Protein AF-A0A921I421-F1 (afdb_monomer_lite)

Foldseek 3Di:
DDPPPLDDDKDKDKDKDKDWDADPPFWGTKIKIKIKIWMAFDFPQDADPVPRGTDRPAHTKMKIKIKIWTFGDPPWTKIWMKIWIDMDGDPPGDDDPVRHTDIDIDIDIDD

Sequence (111 aa):
MYGHEAFKDVHAVNSFINYDLPLKKVFNKISFLARYDMMTDHSDGKMDETTKTLIINDYARHRVTGGITLSLSKAFIADLRLNFEKYFYKNSGVPKESERDKIVIEFMTRF

Organism: NCBI:txid371601

Radius of gyration: 19.78 Å; chains: 1; bounding box: 38×24×58 Å

Structure (mmCIF, N/CA/C/O backbone):
data_AF-A0A921I421-F1
#
_entry.id   AF-A0A921I421-F1
#
loop_
_atom_site.group_PDB
_atom_site.id
_atom_site.type_symbol
_atom_site.label_atom_id
_atom_site.label_alt_id
_atom_site.label_comp_id
_atom_site.label_asym_id
_atom_site.label_entity_id
_atom_site.label_seq_id
_atom_site.pdbx_PDB_ins_code
_atom_site.Cartn_x
_atom_site.Cartn_y
_atom_site.Cartn_z
_atom_site.occupancy
_atom_site.B_iso_or_equiv
_atom_site.auth_seq_id
_atom_site.auth_comp_id
_atom_site.auth_asym_id
_atom_site.auth_atom_id
_atom_site.pdbx_PDB_model_num
ATOM 1 N N . MET A 1 1 ? -2.130 2.603 -24.394 1.00 60.66 1 MET A N 1
ATOM 2 C CA . MET A 1 1 ? -1.387 1.932 -25.469 1.00 60.66 1 MET A CA 1
ATOM 3 C C . MET A 1 1 ? -0.611 2.979 -26.238 1.00 60.66 1 MET A C 1
ATOM 5 O O . MET A 1 1 ? -1.207 3.964 -26.667 1.00 60.66 1 MET A O 1
ATOM 9 N N . TYR A 1 2 ? 0.711 2.834 -26.319 1.00 69.38 2 TYR A N 1
ATOM 10 C CA . TYR A 1 2 ? 1.541 3.764 -27.086 1.00 69.38 2 TYR A CA 1
ATOM 11 C C . TYR A 1 2 ? 1.321 3.521 -28.575 1.00 69.38 2 TYR A C 1
ATOM 13 O O . TYR A 1 2 ? 1.189 2.378 -29.014 1.00 69.38 2 TYR A O 1
ATOM 21 N N . GLY A 1 3 ? 1.267 4.598 -29.358 1.00 67.38 3 GLY A N 1
ATOM 22 C CA . GLY A 1 3 ? 1.186 4.479 -30.811 1.00 67.38 3 GLY A CA 1
ATOM 23 C C . GLY A 1 3 ? 2.402 3.730 -31.359 1.00 67.38 3 GLY A C 1
ATOM 24 O O . GLY A 1 3 ? 3.514 3.928 -30.873 1.00 67.38 3 GLY A O 1
ATOM 25 N N . HIS A 1 4 ? 2.187 2.895 -32.377 1.00 77.62 4 HIS A N 1
ATOM 26 C CA . HIS A 1 4 ? 3.246 2.164 -33.089 1.00 77.62 4 HIS A CA 1
ATOM 27 C C . HIS A 1 4 ? 4.116 1.252 -32.202 1.00 77.62 4 HIS A C 1
ATOM 29 O O . HIS A 1 4 ? 5.301 1.102 -32.478 1.00 77.62 4 HIS A O 1
ATOM 35 N N . GLU A 1 5 ? 3.559 0.681 -31.125 1.00 72.81 5 GLU A N 1
ATOM 36 C CA . GLU A 1 5 ? 4.299 -0.183 -30.181 1.00 72.81 5 GLU A CA 1
ATOM 37 C C . GLU A 1 5 ? 5.541 0.493 -29.566 1.00 72.81 5 GLU A C 1
ATOM 39 O O . GLU A 1 5 ? 6.477 -0.172 -29.125 1.00 72.81 5 GLU A O 1
ATOM 44 N N . ALA A 1 6 ? 5.549 1.831 -29.498 1.00 74.62 6 ALA A N 1
ATOM 45 C CA . ALA A 1 6 ? 6.707 2.604 -29.048 1.00 74.62 6 ALA A CA 1
ATOM 46 C C . ALA A 1 6 ? 7.135 2.308 -27.596 1.00 74.62 6 ALA A C 1
ATOM 48 O O . ALA A 1 6 ? 8.253 2.639 -27.204 1.00 74.62 6 ALA A O 1
ATOM 49 N N . PHE A 1 7 ? 6.256 1.698 -26.795 1.00 83.00 7 PHE A N 1
ATOM 50 C CA . PHE A 1 7 ? 6.557 1.186 -25.462 1.00 83.00 7 PHE A CA 1
ATOM 51 C C . PHE A 1 7 ? 5.545 0.095 -25.081 1.00 83.00 7 PHE A C 1
ATOM 53 O O . PHE A 1 7 ? 4.409 0.097 -25.563 1.00 83.00 7 PHE A O 1
ATOM 60 N N . LYS A 1 8 ? 5.959 -0.847 -24.224 1.00 83.62 8 LYS A N 1
ATOM 61 C CA . LYS A 1 8 ? 5.103 -1.960 -23.786 1.00 83.62 8 LYS A CA 1
ATOM 62 C C . LYS A 1 8 ? 3.915 -1.451 -22.974 1.00 83.62 8 LYS A C 1
ATOM 64 O O . LYS A 1 8 ? 4.047 -0.517 -22.187 1.00 83.62 8 LYS A O 1
ATOM 69 N N . ASP A 1 9 ? 2.765 -2.094 -23.136 1.00 84.75 9 ASP A N 1
ATOM 70 C CA . ASP A 1 9 ? 1.590 -1.751 -22.345 1.00 84.75 9 ASP A CA 1
ATOM 71 C C . ASP A 1 9 ? 1.819 -1.998 -20.852 1.00 84.75 9 ASP A C 1
ATOM 73 O O . ASP A 1 9 ? 2.495 -2.945 -20.437 1.00 84.75 9 ASP A O 1
ATOM 77 N N . VAL A 1 10 ? 1.234 -1.116 -20.043 1.00 86.50 10 VAL A N 1
ATOM 78 C CA . VAL A 1 10 ? 1.302 -1.216 -18.590 1.00 86.50 10 VAL A CA 1
ATOM 79 C C . VAL A 1 10 ? 0.161 -2.073 -18.084 1.00 86.50 10 VAL A C 1
ATOM 81 O O . VAL A 1 10 ? -1.010 -1.794 -18.344 1.00 86.50 10 VAL A O 1
ATOM 84 N N . HIS A 1 11 ? 0.508 -3.076 -17.290 1.00 89.12 11 HIS A N 1
ATOM 85 C CA . HIS A 1 11 ? -0.445 -3.850 -16.519 1.00 89.12 11 HIS A CA 1
ATOM 86 C C . HIS A 1 11 ? -0.335 -3.452 -15.055 1.00 89.12 11 HIS A C 1
ATOM 88 O O . HIS A 1 11 ? 0.761 -3.397 -14.495 1.00 89.12 11 HIS A O 1
ATOM 94 N N . ALA A 1 12 ? -1.482 -3.184 -14.440 1.00 91.94 12 ALA A N 1
ATOM 95 C CA . ALA A 1 12 ? -1.571 -2.854 -13.032 1.00 91.94 12 ALA A CA 1
ATOM 96 C C . ALA A 1 12 ? -2.657 -3.690 -12.361 1.00 91.94 12 ALA A C 1
ATOM 98 O O . ALA A 1 12 ? -3.707 -3.960 -12.945 1.00 91.94 12 ALA A O 1
ATOM 99 N N . VAL A 1 13 ? -2.399 -4.079 -11.118 1.00 94.00 13 VAL A N 1
ATOM 100 C CA . VAL A 1 13 ? -3.350 -4.789 -10.264 1.00 94.00 13 VAL A CA 1
ATOM 101 C C . VAL A 1 13 ? -3.440 -4.050 -8.941 1.00 94.00 13 VAL A C 1
ATOM 103 O O . VAL A 1 13 ? -2.424 -3.667 -8.363 1.00 94.00 13 VAL A O 1
ATOM 106 N N . ASN A 1 14 ? -4.660 -3.867 -8.446 1.00 95.38 14 ASN A N 1
ATOM 107 C CA . ASN A 1 14 ? -4.919 -3.386 -7.099 1.00 95.38 14 ASN A CA 1
ATOM 108 C C . ASN A 1 14 ? -5.957 -4.292 -6.441 1.00 95.38 14 ASN A C 1
ATOM 110 O O . ASN A 1 14 ? -7.083 -4.399 -6.921 1.00 95.38 14 ASN A O 1
ATOM 114 N N . SER A 1 15 ? -5.564 -4.926 -5.344 1.00 95.38 15 SER A N 1
ATOM 115 C CA . SER A 1 15 ? -6.416 -5.818 -4.566 1.00 95.38 15 SER A CA 1
ATOM 116 C C . SER A 1 15 ? -6.395 -5.378 -3.112 1.00 95.38 15 SER A C 1
ATOM 118 O O . SER A 1 15 ? -5.334 -5.071 -2.565 1.00 95.38 15 SER A O 1
ATOM 120 N N . PHE A 1 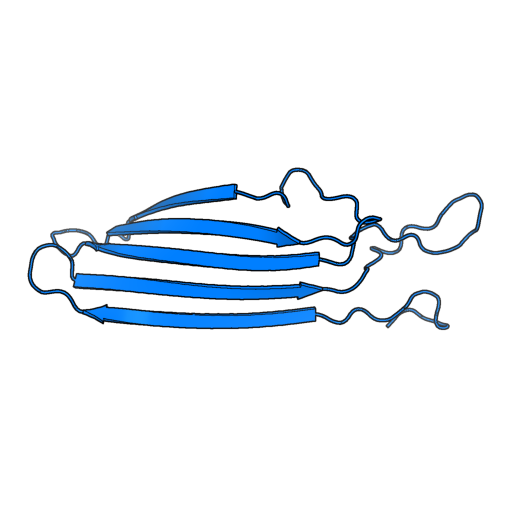16 ? -7.557 -5.361 -2.466 1.00 95.94 16 PHE A N 1
ATOM 121 C CA . PHE A 1 16 ? -7.669 -4.986 -1.062 1.00 95.94 16 PHE A CA 1
ATOM 122 C C . PHE A 1 16 ? -8.633 -5.912 -0.325 1.00 95.94 16 PHE A C 1
ATOM 124 O O . PHE A 1 16 ? -9.632 -6.366 -0.879 1.00 95.94 16 PHE A O 1
ATOM 131 N N . ILE A 1 17 ? -8.318 -6.176 0.937 1.00 96.56 17 ILE A N 1
ATOM 132 C CA . ILE A 1 17 ? -9.147 -6.923 1.873 1.00 96.56 17 ILE A CA 1
ATOM 133 C C . ILE A 1 17 ? -9.175 -6.135 3.178 1.00 96.56 17 ILE A C 1
ATOM 135 O O . ILE A 1 17 ? -8.152 -5.619 3.639 1.00 96.56 17 ILE A O 1
ATOM 139 N N . ASN A 1 18 ? -10.360 -6.041 3.770 1.00 96.50 18 ASN A N 1
ATOM 140 C CA . ASN A 1 18 ? -10.557 -5.448 5.080 1.00 96.50 18 ASN A CA 1
ATOM 141 C C . ASN A 1 18 ? -11.423 -6.378 5.930 1.00 96.50 18 ASN A C 1
ATOM 143 O O . ASN A 1 18 ? -12.427 -6.901 5.445 1.00 96.50 18 ASN A O 1
ATOM 147 N N . TYR A 1 19 ? -11.024 -6.582 7.180 1.00 96.06 19 TYR A N 1
ATOM 148 C CA . TYR A 1 19 ? -11.782 -7.349 8.153 1.00 96.06 19 TYR A CA 1
ATOM 149 C C . TYR A 1 19 ? -12.034 -6.518 9.410 1.00 96.06 19 TYR A C 1
ATOM 151 O O . TYR A 1 19 ? -11.094 -6.126 10.103 1.00 96.06 19 TYR A O 1
ATOM 159 N N . ASP A 1 20 ? -13.310 -6.287 9.715 1.00 94.75 20 ASP A N 1
ATOM 160 C CA . ASP A 1 20 ? -13.755 -5.549 10.893 1.00 94.75 20 ASP A CA 1
ATOM 161 C C . ASP A 1 20 ? -14.077 -6.511 12.044 1.00 94.75 20 ASP A C 1
ATOM 163 O O . ASP A 1 20 ? -15.003 -7.318 11.967 1.00 94.75 20 ASP A O 1
ATOM 167 N N . LEU A 1 21 ? -13.351 -6.374 13.153 1.00 93.69 21 LEU A N 1
ATOM 168 C CA . LEU A 1 21 ? -13.650 -7.039 14.414 1.00 93.69 21 LEU A CA 1
ATOM 169 C C . LEU A 1 21 ? -14.383 -6.059 15.346 1.00 93.69 21 LEU A C 1
ATOM 171 O O . LEU A 1 21 ? -13.758 -5.113 15.842 1.00 93.69 21 LEU A O 1
ATOM 175 N N . PRO A 1 22 ? -15.685 -6.256 15.620 1.00 91.31 22 PRO A N 1
ATOM 176 C CA . PRO A 1 22 ? -16.412 -5.406 16.552 1.00 91.31 22 PRO A CA 1
ATOM 177 C C . PRO A 1 22 ? -15.893 -5.607 17.978 1.00 91.31 22 PRO A C 1
ATOM 179 O O . PRO A 1 22 ? -15.665 -6.732 18.429 1.00 91.31 22 PRO A O 1
ATOM 182 N N . LEU A 1 23 ? -15.742 -4.506 18.709 1.00 86.38 23 LEU A N 1
ATOM 183 C CA . LEU A 1 23 ? -15.327 -4.506 20.106 1.00 86.38 23 LEU A CA 1
ATOM 184 C C . LEU A 1 23 ? -16.456 -4.018 21.014 1.00 86.38 23 LEU A C 1
ATOM 186 O O . LEU A 1 23 ? -17.380 -3.323 20.599 1.00 86.38 23 LEU A O 1
ATOM 190 N N . LYS A 1 24 ? -16.376 -4.399 22.291 1.00 75.94 24 LYS A N 1
ATOM 191 C CA . LYS A 1 24 ? -17.272 -3.911 23.342 1.00 75.94 24 LYS A CA 1
ATOM 192 C C . LYS A 1 24 ? -16.487 -2.928 24.214 1.00 75.94 24 LYS A C 1
ATOM 194 O O . LYS A 1 24 ? -15.402 -3.282 24.672 1.00 75.94 24 LYS A O 1
ATOM 199 N N . LYS A 1 25 ? -17.073 -1.758 24.516 1.00 75.31 25 LYS A N 1
ATOM 200 C CA . LYS A 1 25 ? -16.566 -0.666 25.389 1.00 75.31 25 LYS A CA 1
ATOM 201 C C . LYS A 1 25 ? -15.900 0.511 24.647 1.00 75.31 25 LYS A C 1
ATOM 203 O O . LYS A 1 25 ? -16.583 1.190 23.897 1.00 75.31 25 LYS A O 1
ATOM 208 N N . VAL A 1 26 ? -14.641 0.844 24.960 1.00 72.31 26 VAL A N 1
ATOM 209 C CA . VAL A 1 26 ? -13.996 2.133 24.600 1.00 72.31 26 VAL A CA 1
ATOM 210 C C . VAL A 1 26 ? -13.693 2.246 23.102 1.00 72.31 26 VAL A C 1
ATOM 212 O O . VAL A 1 26 ? -13.741 3.337 22.537 1.00 72.31 26 VAL A O 1
ATOM 215 N N . PHE A 1 27 ? -13.423 1.110 22.462 1.00 77.62 27 PHE A N 1
ATOM 216 C CA . PHE A 1 27 ? -13.284 0.996 21.017 1.00 77.62 27 PHE A CA 1
ATOM 217 C C . PHE A 1 27 ? -14.540 0.343 20.441 1.00 77.62 27 PHE A C 1
ATOM 219 O O . PHE A 1 27 ? -15.052 -0.618 21.018 1.00 77.62 27 PHE A O 1
ATOM 226 N N . ASN A 1 28 ? -15.008 0.845 19.299 1.00 83.38 28 ASN A N 1
ATOM 227 C CA . ASN A 1 28 ? -16.124 0.251 18.560 1.00 83.38 28 ASN A CA 1
ATOM 228 C C . ASN A 1 28 ? -15.676 -0.933 17.710 1.00 83.38 28 ASN A C 1
ATOM 230 O O . ASN A 1 28 ? -16.409 -1.912 17.576 1.00 83.38 28 ASN A O 1
ATOM 234 N N . LYS A 1 29 ? -14.486 -0.839 17.112 1.00 90.50 29 LYS A N 1
ATOM 235 C CA . LYS A 1 29 ? -13.943 -1.887 16.251 1.00 90.50 29 LYS A CA 1
ATOM 236 C C . LYS A 1 29 ? -12.431 -1.797 16.098 1.00 90.50 29 LYS A C 1
ATOM 238 O O . LYS A 1 29 ? -11.840 -0.732 16.292 1.00 90.50 29 LYS A O 1
ATOM 243 N N . ILE A 1 30 ? -11.851 -2.923 15.699 1.00 93.38 30 ILE A N 1
ATOM 244 C CA . ILE A 1 30 ? -10.519 -3.009 15.104 1.00 93.38 30 ILE A CA 1
ATOM 245 C C . ILE A 1 30 ? -10.695 -3.454 13.657 1.00 93.38 30 ILE A C 1
ATOM 247 O O . ILE A 1 30 ? -11.319 -4.484 13.418 1.00 93.38 30 ILE A O 1
ATOM 251 N N . SER A 1 31 ? -10.144 -2.708 12.706 1.00 95.12 31 SER A N 1
ATOM 252 C CA . SER A 1 31 ? -10.105 -3.109 11.298 1.00 95.12 31 SER A CA 1
ATOM 253 C C . SER A 1 31 ? -8.710 -3.588 10.938 1.00 95.12 31 SER A C 1
ATOM 255 O O . SER A 1 31 ? -7.736 -2.875 11.175 1.00 95.12 31 SER A O 1
ATOM 257 N N . PHE A 1 32 ? -8.616 -4.760 10.326 1.00 96.56 32 PHE A N 1
ATOM 258 C CA . PHE A 1 32 ? -7.386 -5.269 9.733 1.00 96.56 32 PHE A CA 1
ATOM 259 C C . PHE A 1 32 ? -7.434 -5.043 8.229 1.00 96.56 32 PHE A C 1
ATOM 261 O O . PHE A 1 32 ? -8.420 -5.388 7.580 1.00 96.56 32 PHE A O 1
ATOM 268 N N . LEU A 1 33 ? -6.375 -4.465 7.678 1.00 96.69 33 LEU A N 1
ATOM 269 C CA . LEU A 1 33 ? -6.252 -4.144 6.265 1.00 96.69 33 LEU A CA 1
ATOM 270 C C . LEU A 1 33 ? -5.087 -4.919 5.660 1.00 96.69 33 LEU A C 1
ATOM 272 O O . LEU A 1 33 ? -3.979 -4.920 6.190 1.00 96.69 33 LEU A O 1
ATOM 276 N N . ALA A 1 34 ? -5.344 -5.536 4.514 1.00 97.19 34 ALA A N 1
ATOM 277 C CA . ALA A 1 34 ? -4.316 -6.058 3.636 1.00 97.19 34 ALA A CA 1
ATOM 278 C C . ALA A 1 34 ? -4.569 -5.515 2.232 1.00 97.19 34 ALA A C 1
ATOM 280 O O . ALA A 1 34 ? -5.669 -5.634 1.693 1.00 97.19 34 ALA A O 1
ATOM 281 N N . ARG A 1 35 ? -3.554 -4.907 1.632 1.00 97.31 35 ARG A N 1
ATOM 282 C CA . ARG A 1 35 ? -3.611 -4.412 0.261 1.00 97.31 35 ARG A CA 1
ATOM 283 C C . ARG A 1 35 ? -2.389 -4.884 -0.498 1.00 97.31 35 ARG A C 1
ATOM 285 O O . ARG A 1 35 ? -1.281 -4.903 0.029 1.00 97.31 35 ARG A O 1
ATOM 292 N N . TYR A 1 36 ? -2.618 -5.241 -1.747 1.00 96.31 36 TYR A N 1
ATOM 293 C CA . TYR A 1 36 ? -1.584 -5.552 -2.706 1.00 96.31 36 TYR A CA 1
ATOM 294 C C . TYR A 1 36 ? -1.775 -4.671 -3.931 1.00 96.31 36 TYR A C 1
ATOM 296 O O . TYR A 1 36 ? -2.865 -4.626 -4.504 1.00 96.31 36 TYR A O 1
ATOM 304 N N . ASP A 1 37 ? -0.721 -3.976 -4.335 1.00 94.69 37 ASP A N 1
ATOM 305 C CA . ASP A 1 37 ? -0.681 -3.319 -5.629 1.00 94.69 37 ASP A CA 1
ATOM 306 C C . ASP A 1 37 ? 0.560 -3.676 -6.425 1.00 94.69 37 ASP A C 1
ATOM 308 O O . ASP A 1 37 ? 1.631 -3.929 -5.882 1.00 94.69 37 ASP A O 1
ATOM 312 N N . MET A 1 38 ? 0.380 -3.746 -7.735 1.00 93.44 38 MET A N 1
ATOM 313 C CA . MET A 1 38 ? 1.411 -4.108 -8.687 1.00 93.44 38 MET A CA 1
ATOM 314 C C . MET A 1 38 ? 1.259 -3.253 -9.932 1.00 93.44 38 MET A C 1
ATOM 316 O O . MET A 1 38 ? 0.141 -2.951 -10.350 1.00 93.44 38 MET A O 1
ATOM 320 N N . MET A 1 39 ? 2.390 -2.883 -10.514 1.00 93.00 39 MET A N 1
ATOM 321 C CA . MET A 1 39 ? 2.459 -2.228 -11.810 1.00 93.00 39 MET A CA 1
ATOM 322 C C . MET A 1 39 ? 3.687 -2.738 -12.565 1.00 93.00 39 MET A C 1
ATOM 324 O O . MET A 1 39 ? 4.736 -2.958 -11.954 1.00 93.00 39 MET A O 1
ATOM 328 N N . THR A 1 40 ? 3.569 -2.944 -13.876 1.00 89.88 40 THR A N 1
ATOM 329 C CA . THR A 1 40 ? 4.722 -3.167 -14.762 1.00 89.88 40 THR A CA 1
ATOM 330 C C . THR A 1 40 ? 5.423 -1.851 -15.100 1.00 89.88 40 THR A C 1
ATOM 332 O O . THR A 1 40 ? 4.931 -0.778 -14.769 1.00 89.88 40 THR A O 1
ATOM 335 N N . ASP A 1 41 ? 6.578 -1.933 -15.759 1.00 87.88 41 ASP A N 1
ATOM 336 C CA . ASP A 1 41 ? 7.370 -0.763 -16.141 1.00 87.88 41 ASP A CA 1
ATOM 337 C C . ASP A 1 41 ? 6.525 0.237 -16.947 1.00 87.88 41 ASP A C 1
ATOM 339 O O . ASP A 1 41 ? 5.799 -0.159 -17.860 1.00 87.88 41 ASP A O 1
ATOM 343 N N . HIS 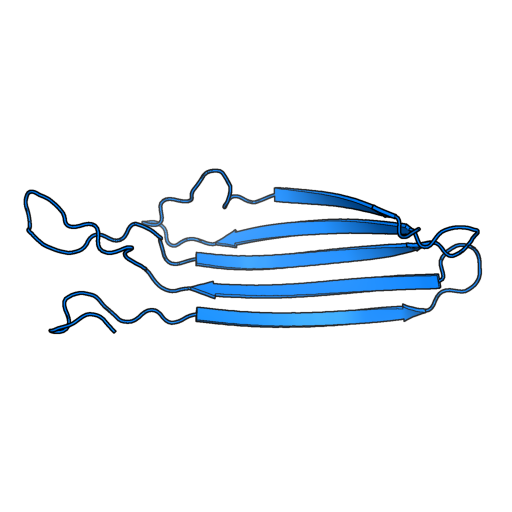A 1 42 ? 6.623 1.520 -16.600 1.00 85.94 42 HIS A N 1
ATOM 344 C CA . HIS A 1 42 ? 5.891 2.615 -17.227 1.00 85.94 42 HIS A CA 1
ATOM 345 C C . HIS A 1 42 ? 6.837 3.741 -17.672 1.00 85.94 42 HIS A C 1
ATOM 347 O O . HIS A 1 42 ? 7.943 3.911 -17.147 1.00 85.94 42 HIS A O 1
ATOM 353 N N . SER A 1 43 ? 6.386 4.493 -18.677 1.00 83.75 43 SER A N 1
ATOM 354 C CA . SER A 1 43 ? 7.069 5.654 -19.237 1.00 83.75 43 SER A CA 1
ATOM 355 C C . SER A 1 43 ? 6.097 6.826 -19.351 1.00 83.75 43 SER A C 1
ATOM 357 O O . SER A 1 43 ? 5.157 6.764 -20.133 1.00 83.75 43 SER A O 1
ATOM 359 N N . ASP A 1 44 ? 6.331 7.965 -18.709 1.00 80.62 44 ASP A N 1
ATOM 360 C CA . ASP A 1 44 ? 5.458 9.144 -18.900 1.00 80.62 44 ASP A CA 1
ATOM 361 C C . ASP A 1 44 ? 5.680 9.853 -20.260 1.00 80.62 44 ASP A C 1
ATOM 363 O O . ASP A 1 44 ? 5.438 11.051 -20.398 1.00 80.62 44 ASP A O 1
ATOM 367 N N . GLY A 1 45 ? 6.201 9.149 -21.272 1.00 77.94 45 GLY A N 1
ATOM 368 C CA . GLY A 1 45 ? 6.458 9.692 -22.608 1.00 77.94 45 GLY A CA 1
ATOM 369 C C . GLY A 1 45 ? 7.792 10.431 -22.741 1.00 77.94 45 GLY A C 1
ATOM 370 O O . GLY A 1 45 ? 8.031 11.086 -23.755 1.00 77.94 45 GLY A O 1
ATOM 371 N N . LYS A 1 46 ? 8.678 10.334 -21.739 1.00 79.81 46 LYS A N 1
ATOM 372 C CA . LYS A 1 46 ? 10.043 10.865 -21.839 1.00 79.81 46 LYS A CA 1
ATOM 373 C C . LYS A 1 46 ? 10.878 9.988 -22.765 1.00 79.81 46 LYS A C 1
ATOM 375 O O . LYS A 1 46 ? 10.945 8.771 -22.598 1.00 79.81 46 LYS A O 1
ATOM 380 N N . MET A 1 47 ? 11.530 10.638 -23.716 1.00 79.69 47 MET A N 1
ATOM 381 C CA . MET A 1 47 ? 12.388 10.006 -24.705 1.00 79.69 47 MET A CA 1
ATOM 382 C C . MET A 1 47 ? 13.853 10.240 -24.336 1.00 79.69 47 MET A C 1
ATOM 384 O O . MET A 1 47 ? 14.216 11.334 -23.910 1.00 79.69 47 MET A O 1
ATOM 388 N N . ASP A 1 48 ? 14.684 9.219 -24.499 1.00 79.81 48 ASP A N 1
ATOM 389 C CA . ASP A 1 48 ? 16.136 9.358 -24.429 1.00 79.81 48 ASP A CA 1
ATOM 390 C C . ASP A 1 48 ? 16.638 10.149 -25.646 1.00 79.81 48 ASP A C 1
ATOM 392 O O . ASP A 1 48 ? 16.325 9.822 -26.794 1.00 79.81 48 ASP A O 1
ATOM 396 N N . GLU A 1 49 ? 17.422 11.196 -25.392 1.00 76.50 49 GLU A N 1
ATOM 397 C CA . GLU A 1 49 ? 17.980 12.091 -26.411 1.00 76.50 49 GLU A CA 1
ATOM 398 C C . GLU A 1 49 ? 18.932 11.367 -27.374 1.00 76.50 49 GLU A C 1
ATOM 400 O O . GLU A 1 49 ? 19.049 11.757 -28.537 1.00 76.50 49 GLU A O 1
ATOM 405 N N . THR A 1 50 ? 19.573 10.286 -26.918 1.00 76.88 50 THR A N 1
ATOM 406 C CA . THR A 1 50 ? 20.555 9.535 -27.710 1.00 76.88 50 THR A CA 1
ATOM 407 C C . THR A 1 50 ? 19.884 8.461 -28.557 1.00 76.88 50 THR A C 1
ATOM 409 O O . THR A 1 50 ? 20.116 8.371 -29.763 1.00 76.88 50 THR A O 1
ATOM 412 N N . THR A 1 51 ? 19.039 7.635 -27.939 1.00 75.12 51 THR A N 1
ATOM 413 C CA . THR A 1 51 ? 18.422 6.486 -28.619 1.00 75.12 51 THR A CA 1
ATOM 414 C C . THR A 1 51 ? 17.106 6.829 -29.313 1.00 75.12 51 THR A C 1
ATOM 416 O O . THR A 1 51 ? 16.632 6.035 -30.123 1.00 75.12 51 THR A O 1
ATOM 419 N N . LYS A 1 52 ? 16.512 8.001 -29.033 1.00 78.25 52 LYS A N 1
ATOM 420 C CA . LYS A 1 52 ? 15.163 8.396 -29.482 1.00 78.25 52 LYS A CA 1
ATOM 421 C C . LYS A 1 52 ? 14.083 7.367 -29.117 1.00 78.25 52 LYS A C 1
ATOM 423 O O . LYS A 1 52 ? 13.061 7.265 -29.793 1.00 78.25 52 LYS A O 1
ATOM 428 N N . THR A 1 53 ? 14.308 6.598 -28.050 1.00 78.56 53 THR A N 1
ATOM 429 C CA . THR A 1 53 ? 13.353 5.614 -27.523 1.00 78.56 53 THR A CA 1
ATOM 430 C C . THR A 1 53 ? 12.773 6.073 -26.191 1.00 78.56 53 THR A C 1
ATOM 432 O O . THR A 1 53 ? 13.379 6.875 -25.479 1.00 78.56 53 THR A O 1
ATOM 435 N N . LEU A 1 54 ? 11.571 5.599 -25.859 1.00 81.50 54 LEU A N 1
ATOM 436 C CA . LEU A 1 54 ? 10.927 5.901 -24.583 1.00 81.50 54 LEU A CA 1
ATOM 437 C C . LEU A 1 54 ? 11.638 5.173 -23.436 1.00 81.50 54 LEU A C 1
ATOM 439 O O . LEU A 1 54 ? 11.836 3.959 -23.494 1.00 81.50 54 LEU A O 1
ATOM 443 N N . ILE A 1 55 ? 11.994 5.911 -22.383 1.00 82.94 55 ILE A N 1
ATOM 444 C CA . ILE A 1 55 ? 12.676 5.349 -21.208 1.00 82.94 55 ILE A CA 1
ATOM 445 C C . ILE A 1 55 ? 11.690 4.917 -20.130 1.00 82.94 55 ILE A C 1
ATOM 447 O O . ILE A 1 55 ? 10.636 5.528 -19.953 1.00 82.94 55 ILE A O 1
ATOM 451 N N . ILE A 1 56 ? 12.075 3.902 -19.356 1.00 82.50 56 ILE A N 1
ATOM 452 C CA . ILE A 1 56 ? 11.374 3.531 -18.125 1.00 82.50 56 ILE A CA 1
ATOM 453 C C . ILE A 1 56 ? 11.677 4.606 -17.084 1.00 82.50 56 ILE A C 1
ATOM 455 O O . ILE A 1 56 ? 12.820 4.752 -16.649 1.00 82.50 56 ILE A O 1
ATOM 459 N N . ASN A 1 57 ? 10.662 5.367 -16.693 1.00 80.44 57 ASN A N 1
ATOM 460 C CA . ASN A 1 57 ? 10.788 6.385 -15.652 1.00 80.44 57 ASN A CA 1
ATOM 461 C C . ASN A 1 57 ? 10.034 6.011 -14.369 1.00 80.44 57 ASN A C 1
ATOM 463 O O . ASN A 1 57 ? 10.298 6.590 -13.313 1.00 80.44 57 ASN A O 1
ATOM 467 N N . ASP A 1 58 ? 9.141 5.025 -14.449 1.00 81.19 58 ASP A N 1
ATOM 468 C CA . ASP A 1 58 ? 8.498 4.414 -13.302 1.00 81.19 58 ASP A CA 1
ATOM 469 C C . ASP A 1 58 ? 8.649 2.894 -13.391 1.00 81.19 58 ASP A C 1
ATOM 471 O O . ASP A 1 58 ? 8.078 2.230 -14.257 1.00 81.19 58 ASP A O 1
ATOM 475 N N . TYR A 1 59 ? 9.502 2.352 -12.526 1.00 86.75 59 TYR A N 1
ATOM 476 C CA . TYR A 1 59 ? 9.893 0.948 -12.574 1.00 86.75 59 TYR A CA 1
ATOM 477 C C . TYR A 1 59 ? 8.789 0.034 -12.050 1.00 86.75 59 TYR A C 1
ATOM 479 O O . TYR A 1 59 ? 8.062 0.378 -11.113 1.00 86.75 59 TYR A O 1
ATOM 487 N N . ALA A 1 60 ? 8.734 -1.175 -12.611 1.00 89.88 60 ALA A N 1
ATOM 488 C CA . ALA A 1 60 ? 7.849 -2.225 -12.147 1.00 89.88 60 ALA A CA 1
ATOM 489 C C . ALA A 1 60 ? 8.043 -2.471 -10.649 1.00 89.88 60 ALA A C 1
ATOM 491 O O . ALA A 1 60 ? 9.162 -2.706 -10.175 1.00 89.88 60 ALA A O 1
ATOM 492 N N . ARG A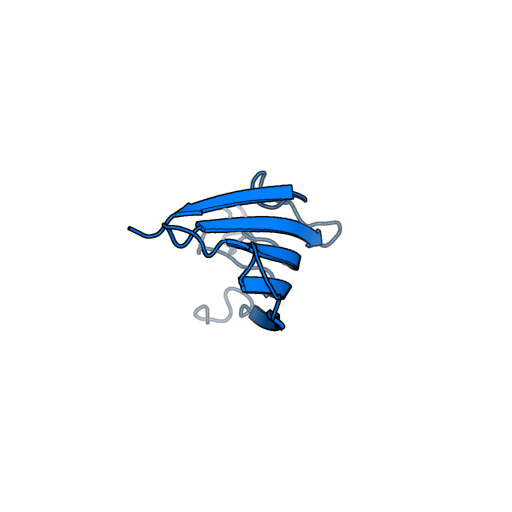 1 61 ? 6.929 -2.463 -9.920 1.00 93.00 61 ARG A N 1
ATOM 493 C CA . ARG A 1 61 ? 6.922 -2.615 -8.470 1.00 93.00 61 ARG A CA 1
ATOM 494 C C . ARG A 1 61 ? 5.746 -3.447 -8.010 1.00 93.00 61 ARG A C 1
ATOM 496 O O . ARG A 1 61 ? 4.668 -3.416 -8.605 1.00 93.00 61 ARG A O 1
ATOM 503 N N . HIS A 1 62 ? 5.963 -4.139 -6.905 1.00 94.44 62 HIS A N 1
ATOM 504 C CA . HIS A 1 62 ? 4.904 -4.707 -6.091 1.00 94.44 62 HIS A CA 1
ATOM 505 C C . HIS A 1 62 ? 4.932 -4.020 -4.734 1.00 94.44 62 HIS A C 1
ATOM 507 O O . HIS A 1 62 ? 6.001 -3.767 -4.183 1.00 94.44 62 HIS A O 1
ATOM 513 N N . ARG A 1 63 ? 3.766 -3.751 -4.170 1.00 95.69 63 ARG A N 1
ATOM 514 C CA . ARG A 1 63 ? 3.627 -3.220 -2.826 1.00 95.69 63 ARG A CA 1
ATOM 515 C C . ARG A 1 63 ? 2.632 -4.052 -2.055 1.00 95.69 63 ARG A C 1
ATOM 517 O O . ARG A 1 63 ? 1.534 -4.335 -2.529 1.00 95.69 63 ARG A O 1
ATOM 524 N N . VAL A 1 64 ? 3.030 -4.411 -0.846 1.00 96.44 64 VAL A N 1
ATOM 525 C CA . VAL A 1 64 ? 2.157 -5.033 0.141 1.00 96.44 64 VAL A CA 1
ATOM 526 C C . VAL A 1 64 ? 1.973 -4.037 1.273 1.00 96.44 64 VAL A C 1
ATOM 528 O O . VAL A 1 64 ? 2.949 -3.568 1.854 1.00 96.44 64 VAL A O 1
ATOM 531 N N . THR A 1 65 ? 0.725 -3.724 1.597 1.00 97.00 65 THR A N 1
ATOM 532 C CA . THR A 1 65 ? 0.370 -2.894 2.746 1.00 97.00 65 THR A CA 1
ATOM 533 C C . THR A 1 65 ? -0.386 -3.739 3.756 1.00 97.00 65 THR A C 1
ATOM 535 O O . THR A 1 65 ? -1.425 -4.314 3.432 1.00 97.00 65 THR A O 1
ATOM 538 N N . GLY A 1 66 ? 0.129 -3.794 4.980 1.00 97.50 66 GLY A N 1
ATOM 539 C CA . GLY A 1 66 ? -0.570 -4.345 6.137 1.00 97.50 66 GLY A CA 1
ATOM 540 C C . GLY A 1 66 ? -0.972 -3.213 7.069 1.00 97.50 66 GLY A C 1
ATOM 541 O O . GLY A 1 66 ? -0.149 -2.351 7.365 1.00 97.50 66 GLY A O 1
ATOM 542 N N . GLY A 1 67 ? -2.222 -3.198 7.517 1.00 97.12 67 GLY A N 1
ATOM 543 C CA . GLY A 1 67 ? -2.770 -2.100 8.298 1.00 97.12 67 GLY A CA 1
ATOM 544 C C . GLY A 1 67 ? -3.650 -2.549 9.449 1.00 97.12 67 GLY A C 1
ATOM 545 O O . GLY A 1 67 ? -4.336 -3.566 9.365 1.00 97.12 67 GLY A O 1
ATOM 546 N N . ILE A 1 68 ? -3.657 -1.763 10.520 1.00 96.44 68 ILE A N 1
ATOM 547 C CA . ILE A 1 68 ? -4.589 -1.891 11.639 1.00 96.44 68 ILE A CA 1
ATOM 548 C C . ILE A 1 68 ? -5.208 -0.522 11.899 1.00 96.44 68 ILE A C 1
ATOM 550 O O . ILE A 1 68 ? -4.512 0.489 11.948 1.00 96.44 68 ILE A O 1
ATOM 554 N N . THR A 1 69 ? -6.525 -0.480 12.072 1.00 95.12 69 THR A N 1
ATOM 555 C CA . THR A 1 69 ? -7.258 0.722 12.480 1.00 95.12 69 THR A CA 1
ATOM 556 C C . THR A 1 69 ? -8.005 0.463 13.780 1.00 95.12 69 THR A C 1
ATOM 558 O O . THR A 1 69 ? -8.764 -0.497 13.869 1.00 95.12 69 THR A O 1
ATOM 561 N N . LEU A 1 70 ? -7.812 1.325 14.776 1.00 91.94 70 LEU A N 1
ATOM 562 C CA . LEU A 1 70 ? -8.554 1.334 16.034 1.00 91.94 70 LEU A CA 1
ATOM 563 C C . LEU A 1 70 ? -9.573 2.475 16.006 1.00 91.94 70 LEU A C 1
ATOM 565 O O . LEU A 1 70 ? -9.176 3.638 15.957 1.00 91.94 70 LEU A O 1
ATOM 569 N N . SER A 1 71 ? -10.865 2.155 16.072 1.00 89.50 71 SER A N 1
ATOM 570 C CA . SER A 1 71 ? -11.937 3.161 16.055 1.00 89.50 71 SER A CA 1
ATOM 571 C C . SER A 1 71 ? -12.479 3.431 17.461 1.00 89.50 71 SER A C 1
ATOM 573 O O . SER A 1 71 ? -13.024 2.533 18.111 1.00 89.50 71 SER A O 1
ATOM 575 N N . LEU A 1 72 ? -12.364 4.677 17.919 1.00 84.88 72 LEU A N 1
ATOM 576 C CA . LEU A 1 72 ? -12.875 5.196 19.191 1.00 84.88 72 LEU A CA 1
ATOM 577 C C . LEU A 1 72 ? -14.311 5.712 19.039 1.00 84.88 72 LEU A C 1
ATOM 579 O O . LEU A 1 72 ? -14.691 6.223 17.986 1.00 84.88 72 LEU A O 1
ATOM 583 N N . SER A 1 73 ? -15.111 5.578 20.101 1.00 71.31 73 SER A N 1
ATOM 584 C CA . SER A 1 73 ? -16.563 5.808 20.033 1.00 71.31 73 SER A CA 1
ATOM 585 C C . SER A 1 73 ? -17.152 6.776 21.044 1.00 71.31 73 SER A C 1
ATOM 587 O O . SER A 1 73 ? -18.357 7.025 21.025 1.00 71.31 73 SER A O 1
ATOM 589 N N . LYS A 1 74 ? -16.334 7.337 21.936 1.00 65.00 74 LYS A N 1
ATOM 590 C CA . LYS A 1 74 ? -16.818 8.268 22.957 1.00 65.00 74 LYS A CA 1
ATOM 591 C C . LYS A 1 74 ? -16.576 9.715 22.526 1.00 65.00 74 LYS A C 1
ATOM 593 O O . LYS A 1 74 ? -15.436 10.145 22.421 1.00 65.00 74 LYS A O 1
ATOM 598 N N . ALA A 1 75 ? -17.678 10.443 22.332 1.00 61.69 75 ALA A N 1
ATOM 599 C CA . ALA A 1 75 ? -17.807 11.880 22.038 1.00 61.69 75 ALA A CA 1
ATOM 600 C C . ALA A 1 75 ? -17.323 12.383 20.660 1.00 61.69 75 ALA A C 1
ATOM 602 O O . ALA A 1 75 ? -17.883 13.356 20.169 1.00 61.69 75 ALA A O 1
ATOM 603 N N . PHE A 1 76 ? -16.371 11.716 20.006 1.00 66.19 76 PHE A N 1
ATOM 604 C CA . PHE A 1 76 ? -15.938 12.008 18.633 1.00 66.19 76 PHE A CA 1
ATOM 605 C C . PHE A 1 76 ? -15.553 10.703 17.922 1.00 66.19 76 PHE A C 1
ATOM 607 O O . PHE A 1 76 ? -15.009 9.790 18.547 1.00 66.19 76 PHE A O 1
ATOM 614 N N . ILE A 1 77 ? -15.838 10.589 16.619 1.00 75.94 77 ILE A N 1
ATOM 615 C CA . ILE A 1 77 ? -15.392 9.434 15.825 1.00 75.94 77 ILE A CA 1
ATOM 616 C C . ILE A 1 77 ? -13.916 9.668 15.496 1.00 75.94 77 ILE A C 1
ATOM 618 O O . ILE A 1 77 ? -13.599 10.421 14.572 1.00 75.94 77 ILE A O 1
ATOM 622 N N . ALA A 1 78 ? -13.021 9.044 16.264 1.00 87.50 78 ALA A N 1
ATOM 623 C CA . ALA A 1 78 ? -11.588 9.041 15.987 1.00 87.50 78 ALA A CA 1
ATOM 624 C C . ALA A 1 78 ? -11.097 7.656 15.569 1.00 87.50 78 ALA A C 1
ATOM 626 O O . ALA A 1 78 ? -11.421 6.662 16.214 1.00 87.50 78 ALA A O 1
ATOM 627 N N . ASP A 1 79 ? -10.263 7.607 14.537 1.00 90.81 79 ASP A N 1
ATOM 628 C CA . ASP A 1 79 ? -9.537 6.412 14.125 1.00 90.81 79 ASP A CA 1
ATOM 629 C C . ASP A 1 79 ? -8.036 6.634 14.326 1.00 90.81 79 ASP A C 1
ATOM 631 O O . ASP A 1 79 ? -7.477 7.603 13.811 1.00 90.81 79 ASP A O 1
ATOM 635 N N . LEU A 1 80 ? -7.370 5.710 15.015 1.00 92.31 80 LEU A N 1
ATOM 636 C CA . LEU A 1 80 ? -5.915 5.580 14.959 1.00 92.31 80 LEU A CA 1
ATOM 637 C C . LEU A 1 80 ? -5.573 4.499 13.934 1.00 92.31 80 LEU A C 1
ATOM 639 O O . LEU A 1 80 ? -5.958 3.344 14.115 1.00 92.31 80 LEU A O 1
ATOM 643 N N . ARG A 1 81 ? -4.864 4.862 12.866 1.00 95.44 81 ARG A N 1
ATOM 644 C CA . ARG A 1 81 ? -4.448 3.948 11.798 1.00 95.44 81 ARG A CA 1
ATOM 645 C C . ARG A 1 81 ? -2.945 3.767 11.823 1.00 95.44 81 ARG A C 1
ATOM 647 O O . ARG A 1 81 ? -2.197 4.733 11.930 1.00 95.44 81 ARG A O 1
ATOM 654 N N . LEU A 1 82 ? -2.524 2.521 11.696 1.00 96.88 82 LEU A N 1
ATOM 655 C CA . LEU A 1 82 ? -1.136 2.122 11.573 1.00 96.88 82 LEU A CA 1
ATOM 656 C C . LEU A 1 82 ? -1.019 1.245 10.335 1.00 96.88 82 LEU A C 1
ATOM 658 O O . LEU A 1 82 ? -1.582 0.155 10.310 1.00 96.88 82 LEU A O 1
ATOM 662 N N . ASN A 1 83 ? -0.279 1.708 9.336 1.00 97.00 83 ASN A N 1
ATOM 663 C CA . ASN A 1 83 ? 0.005 0.965 8.119 1.00 97.00 83 ASN A CA 1
ATOM 664 C C . ASN A 1 83 ? 1.510 0.739 7.990 1.00 97.00 83 ASN A C 1
ATOM 666 O O . ASN A 1 83 ? 2.313 1.634 8.244 1.00 97.00 83 ASN A O 1
ATOM 670 N N . PHE A 1 84 ? 1.891 -0.449 7.547 1.00 96.44 84 PHE A N 1
ATOM 671 C CA . PHE A 1 84 ? 3.225 -0.746 7.058 1.00 96.44 84 PHE A CA 1
ATOM 672 C C . PHE A 1 84 ? 3.141 -1.007 5.560 1.00 96.44 84 PHE A C 1
ATOM 674 O O . PHE A 1 84 ? 2.377 -1.865 5.119 1.00 96.44 84 PHE A O 1
ATOM 681 N N . GLU A 1 85 ? 3.925 -0.269 4.784 1.00 96.38 85 GLU A N 1
ATOM 682 C CA . GLU A 1 85 ? 4.064 -0.462 3.347 1.00 96.38 85 GLU A CA 1
ATOM 683 C C . GLU A 1 85 ? 5.419 -1.099 3.054 1.00 96.38 85 GLU A C 1
ATOM 685 O O . GLU A 1 85 ? 6.454 -0.542 3.412 1.00 96.38 85 GLU A O 1
ATOM 690 N N . LYS A 1 86 ? 5.394 -2.251 2.385 1.00 95.62 86 LYS A N 1
ATOM 691 C CA . LYS A 1 86 ? 6.560 -2.991 1.903 1.00 95.62 86 LYS A CA 1
ATOM 692 C C . LYS A 1 86 ? 6.611 -2.891 0.385 1.00 95.62 86 LYS A C 1
ATOM 694 O O . LYS A 1 86 ? 5.660 -3.315 -0.273 1.00 95.62 86 LYS A O 1
ATOM 699 N N . TYR A 1 87 ? 7.700 -2.374 -0.165 1.00 94.31 87 TYR A N 1
ATOM 700 C CA . TYR A 1 87 ? 7.90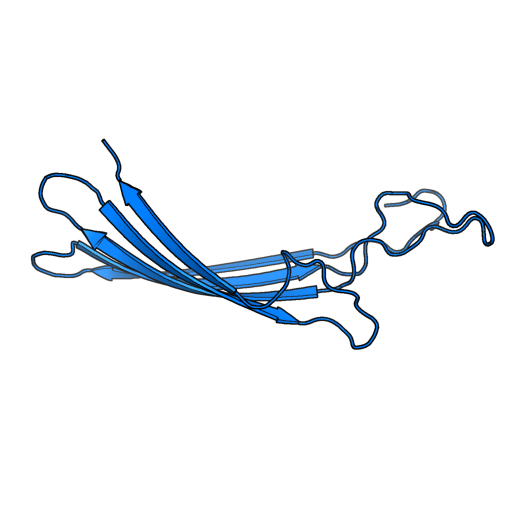3 -2.258 -1.604 1.00 94.31 87 TYR A CA 1
ATOM 701 C C . TYR A 1 87 ? 8.898 -3.307 -2.103 1.00 94.31 87 TYR A C 1
ATOM 703 O O . TYR A 1 87 ? 9.928 -3.571 -1.488 1.00 94.31 87 TYR A O 1
ATOM 711 N N . PHE A 1 88 ? 8.595 -3.889 -3.258 1.00 92.69 88 PHE A N 1
ATOM 712 C CA . PHE A 1 88 ? 9.423 -4.872 -3.937 1.00 92.69 88 PHE A CA 1
ATOM 713 C C . PHE A 1 88 ? 9.688 -4.400 -5.362 1.00 92.69 88 PHE A C 1
ATOM 715 O O . PHE A 1 88 ? 8.759 -4.222 -6.153 1.00 92.69 88 PHE A O 1
ATOM 722 N N . TYR A 1 89 ? 10.966 -4.246 -5.682 1.00 91.38 89 TYR A N 1
ATOM 723 C CA . TYR A 1 89 ? 11.456 -3.895 -7.009 1.00 91.38 89 TYR A CA 1
ATOM 724 C C . TYR A 1 89 ? 12.284 -5.048 -7.571 1.00 91.38 89 TYR A C 1
ATOM 726 O O . TYR A 1 89 ? 12.844 -5.854 -6.826 1.00 91.38 89 TYR A O 1
ATOM 734 N N . LYS A 1 90 ? 12.390 -5.116 -8.900 1.00 86.31 90 LYS A N 1
ATOM 735 C CA . LYS A 1 90 ? 13.421 -5.935 -9.551 1.00 86.31 90 LYS A CA 1
ATOM 736 C C . LYS A 1 90 ? 14.806 -5.366 -9.224 1.00 86.31 90 LYS A C 1
ATOM 738 O O . LYS A 1 90 ? 14.924 -4.181 -8.934 1.00 86.31 90 LYS A O 1
ATOM 743 N N . ASN A 1 91 ? 15.861 -6.169 -9.361 1.00 79.50 91 ASN A N 1
ATOM 744 C CA . ASN A 1 91 ? 17.240 -5.729 -9.086 1.00 79.50 91 ASN A CA 1
ATOM 745 C C . ASN A 1 91 ? 17.679 -4.501 -9.906 1.00 79.50 91 ASN A C 1
ATOM 747 O O . ASN A 1 91 ? 18.541 -3.751 -9.469 1.00 79.50 91 ASN A O 1
ATOM 751 N N . SER A 1 92 ? 17.094 -4.299 -11.090 1.00 81.00 92 SER A N 1
ATOM 752 C CA . SER A 1 92 ? 17.332 -3.135 -11.951 1.00 81.00 92 SER A CA 1
ATOM 753 C C . SER A 1 92 ? 16.399 -1.951 -11.669 1.00 81.00 92 SER A C 1
ATOM 755 O O . SER A 1 92 ? 16.493 -0.933 -12.346 1.00 81.00 92 SER A O 1
ATOM 757 N N . GLY A 1 93 ? 15.451 -2.098 -10.742 1.00 79.25 93 GLY A N 1
ATOM 758 C CA . GLY A 1 93 ? 14.481 -1.068 -10.401 1.00 79.25 93 GLY A CA 1
ATOM 759 C C . GLY A 1 93 ? 15.113 0.013 -9.537 1.00 79.25 93 GLY A C 1
ATOM 760 O O .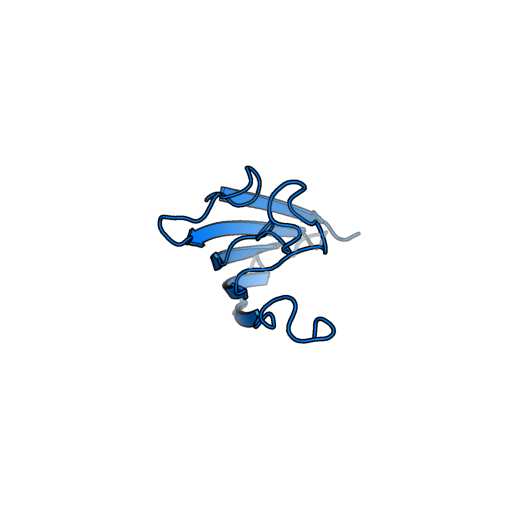 GLY A 1 93 ? 15.780 -0.289 -8.549 1.00 79.25 93 GLY A O 1
ATOM 761 N N . VAL A 1 94 ? 14.879 1.274 -9.892 1.00 84.50 94 VAL A N 1
ATOM 762 C CA . VAL A 1 94 ? 15.346 2.424 -9.112 1.00 84.50 94 VAL A CA 1
ATOM 763 C C . VAL A 1 94 ? 14.158 2.993 -8.330 1.00 84.50 94 VAL A C 1
ATOM 765 O O . VAL A 1 94 ? 13.337 3.700 -8.919 1.00 84.50 94 VAL A O 1
ATOM 768 N N . PRO A 1 95 ? 14.014 2.674 -7.028 1.00 84.69 95 PRO A N 1
ATOM 769 C CA . PRO A 1 95 ? 12.888 3.147 -6.233 1.00 84.69 95 PRO A CA 1
ATOM 770 C C . PRO A 1 95 ? 13.002 4.645 -5.948 1.00 84.69 95 PRO A C 1
ATOM 772 O O . PRO A 1 95 ? 14.064 5.138 -5.548 1.00 84.69 95 PRO A O 1
ATOM 775 N N . LYS A 1 96 ? 11.885 5.365 -6.076 1.00 85.38 96 LYS A N 1
ATOM 776 C CA . LYS A 1 96 ? 11.777 6.752 -5.604 1.00 85.38 96 LYS A CA 1
ATOM 777 C C . LYS A 1 96 ? 11.865 6.781 -4.077 1.00 85.38 96 LYS A C 1
ATOM 779 O O . LYS A 1 96 ? 11.539 5.804 -3.405 1.00 85.38 96 LYS A O 1
ATOM 784 N N . GLU A 1 97 ? 12.275 7.908 -3.499 1.00 85.69 97 GLU A N 1
ATOM 785 C CA . GLU A 1 97 ? 12.410 8.024 -2.037 1.00 85.69 97 GLU A CA 1
ATOM 786 C C . GLU A 1 97 ? 11.099 7.748 -1.289 1.00 85.69 97 GLU A C 1
ATOM 788 O O . GLU A 1 97 ? 11.107 7.098 -0.245 1.00 85.69 97 GLU A O 1
ATOM 793 N N . SER A 1 98 ? 9.967 8.172 -1.856 1.00 81.19 98 SER A N 1
ATOM 794 C CA . SER A 1 98 ? 8.625 7.937 -1.312 1.00 81.19 98 SER A CA 1
ATOM 795 C C . SER A 1 98 ? 8.135 6.489 -1.453 1.00 81.19 98 SER A C 1
ATOM 797 O O . SER A 1 98 ? 7.146 6.105 -0.819 1.00 81.19 98 SER A O 1
ATOM 799 N N . GLU A 1 99 ? 8.817 5.676 -2.261 1.00 85.94 99 GLU A N 1
ATOM 800 C CA . GLU A 1 99 ? 8.448 4.300 -2.604 1.00 85.94 99 GLU A CA 1
ATOM 801 C C . GLU A 1 99 ? 9.366 3.268 -1.937 1.00 85.94 99 GLU A C 1
ATOM 803 O O . GLU A 1 99 ? 9.659 2.199 -2.471 1.00 85.94 99 GLU A O 1
ATOM 808 N N . ARG A 1 100 ? 9.843 3.608 -0.742 1.00 89.69 100 ARG A N 1
ATOM 809 C CA . ARG A 1 100 ? 10.584 2.705 0.136 1.00 89.69 100 ARG A CA 1
ATOM 810 C C . ARG A 1 100 ? 9.677 2.181 1.240 1.00 89.69 100 ARG A C 1
ATOM 812 O O . ARG A 1 100 ? 8.595 2.724 1.489 1.00 89.69 100 ARG A O 1
ATOM 819 N N . ASP A 1 101 ? 10.149 1.129 1.902 1.00 94.25 101 ASP A N 1
ATOM 820 C CA . ASP A 1 101 ? 9.480 0.563 3.067 1.00 94.25 101 ASP A CA 1
ATOM 821 C C . ASP A 1 101 ? 9.239 1.651 4.118 1.00 94.25 101 ASP A C 1
ATOM 823 O O . ASP A 1 101 ? 10.167 2.364 4.509 1.00 94.25 101 ASP A O 1
ATOM 827 N N . LYS A 1 102 ? 7.990 1.794 4.564 1.00 94.50 102 LYS A N 1
ATOM 828 C CA . LYS A 1 102 ? 7.608 2.852 5.504 1.00 94.50 102 LYS A CA 1
ATOM 829 C C . LYS A 1 102 ? 6.499 2.421 6.444 1.00 94.50 102 LYS A C 1
ATOM 831 O O . LYS A 1 102 ? 5.648 1.600 6.107 1.00 94.50 102 LYS A O 1
ATOM 836 N N . ILE A 1 103 ? 6.510 3.029 7.623 1.00 95.50 103 ILE A N 1
ATOM 837 C CA . ILE A 1 103 ? 5.403 2.982 8.572 1.00 95.50 103 ILE A CA 1
ATOM 838 C C . ILE A 1 103 ? 4.656 4.307 8.459 1.00 95.50 103 ILE A C 1
ATOM 840 O O . ILE A 1 103 ? 5.265 5.375 8.488 1.00 95.50 103 ILE A O 1
ATOM 844 N N . VAL A 1 104 ? 3.339 4.228 8.334 1.00 95.31 104 VAL A N 1
ATOM 845 C CA . VAL A 1 104 ? 2.433 5.369 8.265 1.00 95.31 104 VAL A CA 1
ATOM 846 C C . VAL A 1 104 ? 1.511 5.292 9.473 1.00 95.31 104 VAL A C 1
ATOM 848 O O . VAL A 1 104 ? 0.834 4.285 9.682 1.00 95.31 104 VAL A O 1
ATOM 851 N N . ILE A 1 105 ? 1.515 6.344 10.289 1.00 96.12 105 ILE A N 1
ATOM 852 C CA . ILE A 1 105 ? 0.643 6.478 11.456 1.00 96.12 105 ILE A CA 1
ATOM 853 C C . ILE A 1 105 ? -0.259 7.676 11.210 1.00 96.12 105 ILE A C 1
ATOM 855 O O . ILE A 1 105 ? 0.230 8.779 10.974 1.00 96.12 105 ILE A O 1
ATOM 859 N N . GLU A 1 106 ? -1.568 7.466 11.271 1.00 95.25 106 GLU A N 1
ATOM 860 C CA . GLU A 1 106 ? -2.561 8.508 11.026 1.00 95.25 106 GLU A CA 1
ATOM 861 C C . GLU A 1 106 ? -3.545 8.561 12.192 1.00 95.25 106 GLU A C 1
ATOM 863 O O . GLU A 1 106 ? -4.064 7.535 12.635 1.00 95.25 106 GLU A O 1
ATOM 868 N N . PHE A 1 107 ? -3.831 9.768 12.674 1.00 93.00 107 PHE A N 1
ATOM 869 C CA . PHE A 1 107 ? -4.909 10.021 13.623 1.00 93.00 107 PHE A CA 1
ATOM 870 C C . PHE A 1 107 ? -5.993 10.828 12.913 1.00 93.00 107 PHE A C 1
ATOM 872 O O . PHE A 1 107 ? -5.760 11.962 12.502 1.00 93.00 107 PHE A O 1
ATOM 879 N N . MET A 1 108 ? -7.167 10.230 12.726 1.00 90.75 108 MET A N 1
ATOM 880 C CA . MET A 1 108 ? -8.261 10.823 11.961 1.00 90.75 108 MET A CA 1
ATOM 881 C C . MET A 1 108 ? -9.444 11.112 12.868 1.00 90.75 108 MET A C 1
ATOM 883 O O . MET A 1 108 ? -9.999 10.190 13.4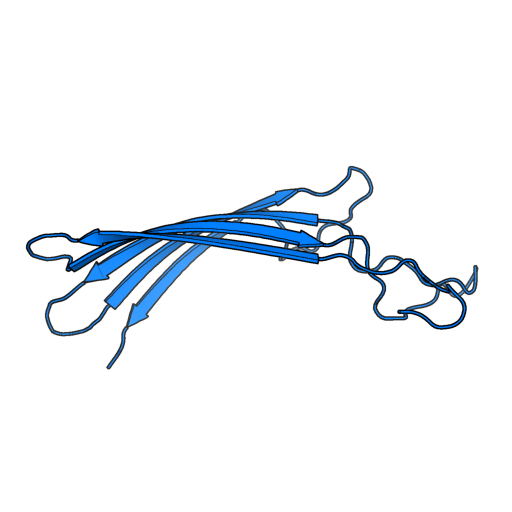52 1.00 90.75 108 MET A O 1
ATOM 887 N N . THR A 1 109 ? -9.875 12.366 12.936 1.00 88.19 109 THR A N 1
ATOM 888 C CA . THR A 1 109 ? -11.048 12.797 13.709 1.00 88.19 109 THR A CA 1
ATOM 889 C C . THR A 1 109 ? -12.145 13.275 12.769 1.00 88.19 109 THR A C 1
ATOM 891 O O . THR A 1 109 ? -11.868 14.037 11.842 1.00 88.19 109 THR A O 1
ATOM 894 N N . ARG A 1 110 ? -13.390 12.858 13.002 1.00 84.62 110 ARG A N 1
ATOM 895 C CA . ARG A 1 110 ? -14.566 13.345 12.266 1.00 84.62 110 ARG A CA 1
ATOM 896 C C . ARG A 1 110 ? -15.440 14.160 13.223 1.00 84.62 110 ARG A C 1
ATOM 898 O O . ARG A 1 110 ? -15.755 13.657 14.305 1.00 84.62 110 ARG A O 1
ATOM 905 N N . PHE A 1 111 ? -15.770 15.388 12.821 1.00 80.88 111 PHE A N 1
ATOM 906 C CA . PHE A 1 111 ? -16.557 16.370 13.575 1.00 80.88 111 PHE A CA 1
ATOM 907 C C . PHE A 1 111 ? -17.923 16.579 12.930 1.00 80.88 111 PHE A C 1
ATOM 909 O O . PHE A 1 111 ? -17.983 16.508 11.680 1.00 80.88 111 PHE A O 1
#

Secondary structure (DSSP, 8-state):
--GGG-SPPP-EEEEEEEEEEE-SSSEEEEEEEEEEEEE--B--SPBPTTT-SB---B--EEEEEEEEEEEE-SSSEEEEEEEEEEEEE-TT----GGGS-EEEEEEEEE-

pLDDT: mean 86.93, std 8.94, range [60.66, 97.5]